Protein AF-A0A0G4LQB1-F1 (afdb_monomer)

InterPro domains:
  IPR006153 Cation/H+ exchanger, transmembrane domain [PF00999] (3-115)
  IPR038770 Sodium/solute symporter superfamily [G3DSA:1.20.1530.20] (1-121)
  IPR050794 Monovalent cation:proton antiporter 2 [PTHR32468] (2-116)

Secondary structure (DSSP, 8-state):
-HHHHHHHHHHHHHHHHHS-TTSS---HHHHHHHHHHHHHHHHHHHHTTS-HHHHHHHHHHHS--GGGHHHHHHHHHHHHIIIIIHHHHHHHHHHTS-GGGG-SHHHHHHHHHHHHHHHHHHHHHS--

Sequence (128 aa):
MLFLMYAVKPALLWLLRRTGNIEDGPSQSMISLILLIALASAFFTAIIGVHAIFGGFMVGLILPRENSFNIKVTEKLEDLIGAIFLPLYFTLSGLKTDIGLLDSGIAWGYVAAALSRKFGTQSRTQLG

pLDDT: mean 76.88, std 13.67, range [46.56, 96.31]

Structure (mmCIF, N/CA/C/O backbone):
data_AF-A0A0G4LQB1-F1
#
_entry.id   AF-A0A0G4LQB1-F1
#
loop_
_atom_site.group_PDB
_atom_site.id
_atom_site.type_symbol
_atom_site.label_atom_id
_atom_site.label_alt_id
_atom_site.label_comp_id
_atom_site.label_asym_id
_atom_site.label_entity_id
_atom_site.label_seq_id
_atom_site.pdbx_PDB_ins_code
_atom_site.Cartn_x
_atom_site.Cartn_y
_atom_site.Cartn_z
_atom_site.occupancy
_atom_site.B_iso_or_equiv
_atom_site.auth_seq_id
_atom_site.auth_comp_id
_atom_site.auth_asym_id
_atom_site.auth_atom_id
_atom_site.pdbx_PDB_model_num
ATOM 1 N N . MET A 1 1 ? -22.337 0.850 -7.204 1.00 48.22 1 MET A N 1
ATOM 2 C CA . MET A 1 1 ? -21.610 1.596 -6.149 1.00 48.22 1 MET A CA 1
ATOM 3 C C . MET A 1 1 ? -22.471 1.871 -4.912 1.00 48.22 1 MET A C 1
ATOM 5 O O . MET A 1 1 ? -22.131 1.353 -3.857 1.00 48.22 1 MET A O 1
ATOM 9 N N . LEU A 1 2 ? -23.615 2.566 -5.014 1.00 53.72 2 LEU A N 1
ATOM 10 C CA . LEU A 1 2 ? -24.505 2.842 -3.863 1.00 53.72 2 LEU A CA 1
ATOM 11 C C . LEU A 1 2 ? -25.014 1.585 -3.124 1.00 53.72 2 LEU A C 1
ATOM 13 O O . LEU A 1 2 ? -25.002 1.565 -1.901 1.00 53.72 2 LEU A O 1
ATOM 17 N N . PHE A 1 3 ? -25.372 0.514 -3.841 1.00 54.38 3 PHE A N 1
ATOM 18 C CA . PHE A 1 3 ? -25.891 -0.731 -3.245 1.00 54.38 3 PHE A CA 1
ATOM 19 C C . PHE A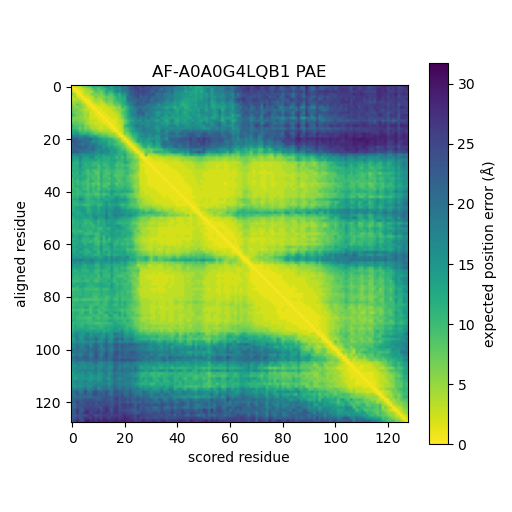 1 3 ? -24.853 -1.490 -2.392 1.00 54.38 3 PHE A C 1
ATOM 21 O O . PHE A 1 3 ? -25.163 -1.959 -1.301 1.00 54.38 3 PHE A O 1
ATOM 28 N N . LEU A 1 4 ? -23.591 -1.542 -2.842 1.00 55.56 4 LEU A N 1
ATOM 29 C CA . LEU A 1 4 ? -22.500 -2.187 -2.097 1.00 55.56 4 LEU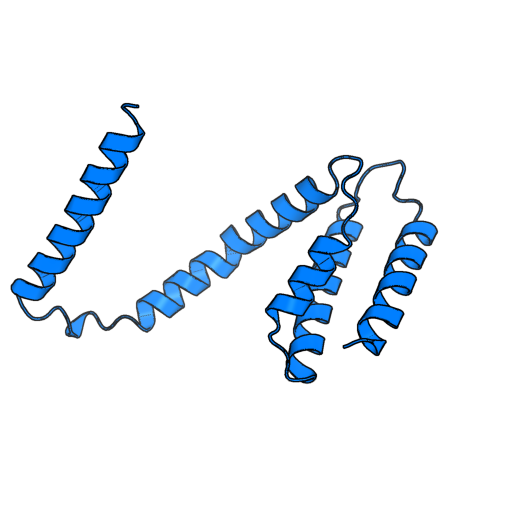 A CA 1
ATOM 30 C C . LEU A 1 4 ? -22.130 -1.371 -0.848 1.00 55.56 4 LEU A C 1
ATOM 32 O O . LEU A 1 4 ? -21.922 -1.924 0.227 1.00 55.56 4 LEU A O 1
ATOM 36 N N . MET A 1 5 ? -22.124 -0.039 -0.975 1.00 54.62 5 MET A N 1
ATOM 37 C CA . MET A 1 5 ? -21.880 0.877 0.141 1.00 54.62 5 MET A CA 1
ATOM 38 C C . MET A 1 5 ? -22.978 0.785 1.213 1.00 54.62 5 MET A C 1
ATOM 40 O O . MET A 1 5 ? -22.682 0.917 2.401 1.00 54.62 5 MET A O 1
ATOM 44 N N . TYR A 1 6 ? -24.222 0.512 0.803 1.00 58.50 6 TYR A N 1
ATOM 45 C CA . TYR A 1 6 ? -25.366 0.337 1.700 1.00 58.50 6 TYR A CA 1
ATOM 46 C C . TYR A 1 6 ? -25.419 -1.049 2.360 1.00 58.50 6 TYR A C 1
ATOM 48 O O . TYR A 1 6 ? -25.930 -1.156 3.465 1.00 58.50 6 TYR A O 1
ATOM 56 N N . ALA A 1 7 ? -24.871 -2.097 1.733 1.00 60.38 7 ALA A N 1
ATOM 57 C CA . ALA A 1 7 ? -24.842 -3.449 2.301 1.00 60.38 7 ALA A CA 1
ATOM 58 C C . ALA A 1 7 ? -23.615 -3.707 3.199 1.00 60.38 7 ALA A C 1
ATOM 60 O O . ALA A 1 7 ? -23.734 -4.310 4.265 1.00 60.38 7 ALA A O 1
ATOM 61 N N . VAL A 1 8 ? -22.431 -3.217 2.810 1.00 58.34 8 VAL A N 1
ATOM 62 C CA . VAL A 1 8 ? -21.162 -3.526 3.499 1.00 58.34 8 VAL A CA 1
ATOM 63 C C . VAL A 1 8 ? -21.002 -2.746 4.807 1.00 58.34 8 VAL A C 1
ATOM 65 O O . VAL A 1 8 ? -20.563 -3.317 5.804 1.00 58.34 8 VAL A O 1
ATOM 68 N N . LYS A 1 9 ? -21.395 -1.464 4.852 1.00 57.75 9 LYS A N 1
ATOM 69 C CA . LYS A 1 9 ? -21.327 -0.643 6.078 1.00 57.75 9 LYS A CA 1
ATOM 70 C C . LYS A 1 9 ? -22.123 -1.226 7.259 1.00 57.75 9 LYS A C 1
ATOM 72 O O . LYS A 1 9 ? -21.532 -1.371 8.330 1.00 57.75 9 LYS A O 1
ATOM 77 N N . PRO A 1 10 ? -23.422 -1.563 7.123 1.00 59.69 10 PRO A N 1
ATOM 78 C CA . PRO A 1 10 ? -24.178 -2.135 8.231 1.00 59.69 10 PRO A CA 1
ATOM 79 C C . PRO A 1 10 ? -23.715 -3.551 8.563 1.00 59.69 10 PRO A C 1
ATOM 81 O O . PRO A 1 10 ? -23.677 -3.878 9.739 1.00 59.69 10 PRO A O 1
ATOM 84 N N . ALA A 1 11 ? -23.293 -4.361 7.585 1.00 63.22 11 ALA A N 1
ATOM 85 C CA . ALA A 1 11 ? -22.744 -5.690 7.856 1.00 63.22 11 ALA A CA 1
ATOM 86 C C . ALA A 1 11 ? -21.459 -5.617 8.697 1.00 63.22 11 ALA A C 1
ATOM 88 O O . ALA A 1 11 ? -21.319 -6.368 9.659 1.00 63.22 11 ALA A O 1
ATOM 89 N N . LEU A 1 12 ? -20.560 -4.673 8.396 1.00 58.94 12 LEU A N 1
ATOM 90 C CA . LEU A 1 12 ? -19.320 -4.482 9.146 1.00 58.94 12 LEU A CA 1
ATOM 91 C C . LEU A 1 12 ? -19.575 -3.929 10.554 1.00 58.94 12 LEU A C 1
ATOM 93 O O . LEU A 1 12 ? -19.006 -4.444 11.510 1.00 58.94 12 LEU A O 1
ATOM 97 N N . LEU A 1 13 ? -20.460 -2.935 10.703 1.00 63.53 13 LEU A N 1
ATOM 98 C CA . LEU A 1 13 ? -20.843 -2.382 12.012 1.00 63.53 13 LEU A CA 1
ATOM 99 C C . LEU A 1 13 ? -21.630 -3.382 12.867 1.00 63.53 13 LEU A C 1
ATOM 101 O O . LEU A 1 13 ? -21.460 -3.425 14.085 1.00 63.53 13 LEU A O 1
ATOM 105 N N . TRP A 1 14 ? -22.483 -4.193 12.241 1.00 66.12 14 TRP A N 1
ATOM 106 C CA . TRP A 1 14 ? -23.213 -5.263 12.910 1.00 66.12 14 TRP A CA 1
ATOM 107 C C . TRP A 1 14 ? -22.260 -6.352 13.388 1.00 66.12 14 TRP A C 1
ATOM 109 O O . TRP A 1 14 ? -22.362 -6.775 14.535 1.00 66.12 14 TRP A O 1
ATOM 119 N N . LEU A 1 15 ? -21.286 -6.744 12.562 1.00 61.75 15 LEU A N 1
ATOM 120 C CA . LEU A 1 15 ? -20.260 -7.698 12.961 1.00 61.75 15 LEU A CA 1
ATOM 121 C C . LEU A 1 15 ? -19.403 -7.131 14.101 1.00 61.75 15 LEU A C 1
ATOM 123 O O . LEU A 1 15 ? -19.266 -7.797 15.115 1.00 61.75 15 LEU A O 1
ATOM 127 N N . LEU A 1 16 ? -18.940 -5.877 14.006 1.00 58.66 16 LEU A N 1
ATOM 128 C CA . LEU A 1 16 ? -18.167 -5.206 15.064 1.00 58.66 16 LEU A CA 1
ATOM 129 C C . LEU A 1 16 ? -18.899 -5.189 16.414 1.00 58.66 16 LEU A C 1
ATOM 131 O O . LEU A 1 16 ? -18.289 -5.449 17.447 1.00 58.66 16 LEU A O 1
ATOM 135 N N . ARG A 1 17 ? -20.212 -4.914 16.400 1.00 60.00 17 ARG A N 1
ATOM 136 C CA . ARG A 1 17 ? -21.063 -4.944 17.600 1.00 60.00 17 ARG A CA 1
ATOM 137 C C . ARG A 1 17 ? -21.312 -6.359 18.115 1.00 60.00 17 ARG A C 1
ATOM 139 O O . ARG A 1 17 ? -21.488 -6.535 19.314 1.00 60.00 17 ARG A O 1
ATOM 146 N N . ARG A 1 18 ? -21.339 -7.361 17.233 1.00 55.25 18 ARG A N 1
ATOM 147 C CA . ARG A 1 1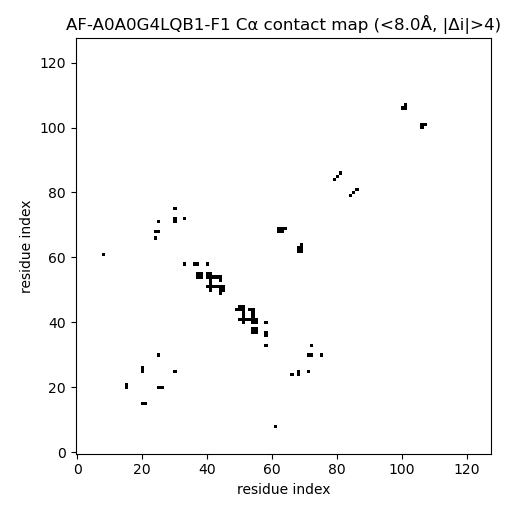8 ? -21.603 -8.759 17.596 1.00 55.25 18 ARG A CA 1
ATOM 148 C C . ARG A 1 18 ? -20.379 -9.458 18.186 1.00 55.25 18 ARG A C 1
ATOM 150 O O . ARG A 1 18 ? -20.556 -10.375 18.978 1.00 55.25 18 ARG A O 1
ATOM 157 N N . THR A 1 19 ? -19.163 -9.041 17.827 1.00 52.00 19 THR A N 1
ATOM 158 C CA . THR A 1 19 ? -17.931 -9.678 18.322 1.00 52.00 19 THR A CA 1
ATOM 159 C C . THR A 1 19 ? -17.407 -9.108 19.644 1.00 52.00 19 THR A C 1
ATOM 161 O O . THR A 1 19 ? -16.410 -9.625 20.130 1.00 52.00 19 THR A O 1
ATOM 164 N N . GLY A 1 20 ? -18.009 -8.057 20.224 1.00 48.28 20 GLY A N 1
ATOM 165 C CA . GLY A 1 20 ? -17.614 -7.524 21.546 1.00 48.28 20 GLY A CA 1
ATOM 166 C C . GLY A 1 20 ? -16.163 -7.019 21.653 1.00 48.28 20 GLY A C 1
ATOM 167 O O . GLY A 1 20 ? -15.688 -6.711 22.735 1.00 48.28 20 GLY A O 1
ATOM 168 N N . ASN A 1 21 ? -15.446 -6.902 20.532 1.00 48.47 21 ASN A N 1
ATOM 169 C CA . ASN A 1 21 ? -13.994 -6.677 20.490 1.00 48.47 21 ASN A CA 1
ATOM 170 C C . ASN A 1 21 ? -13.578 -5.209 20.710 1.00 48.47 21 ASN A C 1
ATOM 172 O O . ASN A 1 21 ? -12.466 -4.821 20.350 1.00 48.47 21 ASN A O 1
ATOM 176 N N . ILE A 1 22 ? -14.477 -4.372 21.234 1.00 49.50 22 ILE A N 1
ATOM 177 C CA . ILE A 1 22 ? -14.185 -2.957 21.504 1.00 49.50 22 ILE A CA 1
ATOM 178 C C . ILE A 1 22 ? -13.393 -2.802 22.816 1.00 49.50 22 ILE A C 1
ATOM 180 O O . ILE A 1 22 ? -12.635 -1.843 22.945 1.00 49.50 22 ILE A O 1
ATOM 184 N N . GLU A 1 23 ? -13.481 -3.769 23.738 1.00 47.28 23 GLU A N 1
ATOM 185 C CA . GLU A 1 23 ? -12.927 -3.646 25.098 1.00 47.28 23 GLU A CA 1
ATOM 186 C C . GLU A 1 23 ? -11.513 -4.244 25.290 1.00 47.28 23 GLU A C 1
ATOM 188 O O . GLU A 1 23 ? -10.738 -3.670 26.047 1.00 47.28 23 GLU A O 1
ATOM 193 N N . ASP A 1 24 ? -11.107 -5.296 24.560 1.00 52.38 24 ASP A N 1
ATOM 194 C CA . ASP A 1 24 ? -9.796 -5.976 24.750 1.00 52.38 24 ASP A CA 1
ATOM 195 C C . ASP A 1 24 ? -8.707 -5.605 23.712 1.00 52.38 24 ASP A C 1
ATOM 197 O O . ASP A 1 24 ? -7.569 -6.083 23.747 1.00 52.38 24 ASP A O 1
ATOM 201 N N . GLY A 1 25 ? -9.032 -4.718 22.767 1.00 54.34 25 GLY A N 1
ATOM 202 C CA . GLY A 1 25 ? -8.166 -4.374 21.637 1.00 54.34 25 GLY A CA 1
ATOM 203 C C . GLY A 1 25 ? -8.277 -5.360 20.460 1.00 54.34 25 GLY A C 1
ATOM 204 O O . GLY A 1 25 ? -8.853 -6.441 20.571 1.00 54.34 25 GLY A O 1
ATOM 205 N N . PRO A 1 26 ? -7.763 -4.997 19.268 1.00 61.16 26 PRO A N 1
ATOM 206 C CA . PRO A 1 26 ? -7.943 -5.813 18.072 1.00 61.16 26 PRO A CA 1
ATOM 207 C C . PRO A 1 26 ? -7.224 -7.154 18.186 1.00 61.16 26 PRO A C 1
ATOM 209 O O . PRO A 1 26 ? -5.997 -7.230 18.104 1.00 61.16 26 PRO A O 1
ATOM 212 N N . SER A 1 27 ? -8.005 -8.224 18.303 1.00 71.94 27 SER A N 1
ATOM 213 C CA . SER A 1 27 ? -7.509 -9.586 18.121 1.00 71.94 27 SER A CA 1
ATOM 214 C C . SER A 1 27 ? -6.889 -9.773 16.726 1.00 71.94 27 SER A C 1
ATOM 216 O O . SER A 1 27 ? -7.317 -9.174 15.734 1.00 71.94 27 SER A O 1
ATOM 218 N N . GLN A 1 28 ? -5.883 -10.646 16.623 1.00 74.50 28 GLN A N 1
ATOM 219 C CA . GLN A 1 28 ? -5.211 -10.953 15.353 1.00 74.50 28 GLN A CA 1
ATOM 220 C C . GLN A 1 28 ? -6.186 -11.478 14.278 1.00 74.50 28 GLN A C 1
ATOM 222 O O . GLN A 1 28 ? -6.012 -11.214 13.083 1.00 74.50 28 GLN A O 1
ATOM 227 N N . SER A 1 29 ? -7.247 -12.171 14.695 1.00 76.12 29 SER A N 1
ATOM 228 C CA . SER A 1 29 ? -8.331 -12.622 13.819 1.00 76.12 29 SER A CA 1
ATOM 229 C C . SER A 1 29 ? -9.136 -11.455 13.235 1.00 76.12 29 SER A C 1
ATOM 231 O O . SER A 1 29 ? -9.467 -11.485 12.053 1.00 76.12 29 SER A O 1
ATOM 233 N N . MET A 1 30 ? -9.384 -10.395 14.011 1.00 77.38 30 MET A N 1
ATOM 234 C CA . MET A 1 30 ? -10.092 -9.190 13.560 1.00 77.38 30 MET A CA 1
ATOM 235 C C . MET A 1 30 ? -9.316 -8.437 12.472 1.00 77.38 30 MET A C 1
ATOM 237 O O . MET A 1 30 ? -9.896 -8.023 11.469 1.00 77.38 30 MET A O 1
ATOM 241 N N . ILE A 1 31 ? -7.997 -8.293 12.638 1.00 83.00 31 ILE A N 1
ATOM 242 C CA . ILE A 1 31 ? -7.137 -7.633 11.641 1.00 83.00 31 ILE A CA 1
ATOM 243 C C . ILE A 1 31 ? -7.102 -8.450 10.344 1.00 83.00 31 ILE A C 1
ATOM 245 O O . ILE A 1 31 ? -7.249 -7.899 9.255 1.00 83.00 31 ILE A O 1
ATOM 249 N N . SER A 1 32 ? -6.979 -9.775 10.461 1.00 84.19 32 SER A N 1
ATOM 250 C CA . SER A 1 32 ? -7.007 -10.687 9.309 1.00 84.19 32 SER A CA 1
ATOM 251 C C . SER A 1 32 ? -8.343 -10.608 8.562 1.00 84.19 32 SER A C 1
ATOM 253 O O . SER A 1 32 ? -8.375 -10.565 7.334 1.00 84.19 32 SER A O 1
ATOM 255 N N . LEU A 1 33 ? -9.452 -10.518 9.302 1.00 83.50 33 LEU A N 1
ATOM 256 C CA . LEU A 1 33 ? -10.783 -10.336 8.735 1.00 83.50 33 LEU A CA 1
ATOM 257 C C . LEU A 1 33 ? -10.911 -9.004 7.986 1.00 83.50 33 LEU A C 1
ATOM 259 O O . LEU A 1 33 ? -11.463 -8.969 6.892 1.00 83.50 33 LEU A O 1
ATOM 263 N N . ILE A 1 34 ? -10.373 -7.914 8.532 1.00 84.75 34 ILE A N 1
ATOM 264 C CA . ILE A 1 34 ? -10.359 -6.611 7.856 1.00 84.75 34 ILE A CA 1
ATOM 265 C C . ILE A 1 34 ? -9.561 -6.660 6.558 1.00 84.75 34 ILE A C 1
ATOM 267 O O . ILE A 1 34 ? -10.028 -6.131 5.550 1.00 84.75 34 ILE A O 1
ATOM 271 N N . LEU A 1 35 ? -8.398 -7.319 6.555 1.00 87.81 35 LEU A N 1
ATOM 272 C CA . LEU A 1 35 ? -7.623 -7.530 5.332 1.00 87.81 35 LEU A CA 1
ATOM 273 C C . LEU A 1 35 ? -8.430 -8.305 4.282 1.00 87.81 35 LEU A C 1
ATOM 275 O O . LEU A 1 35 ? -8.458 -7.912 3.117 1.00 87.81 35 LEU A O 1
ATOM 279 N N . LEU A 1 36 ? -9.123 -9.374 4.689 1.00 87.81 36 LEU A N 1
ATOM 280 C CA . LEU A 1 36 ? -9.995 -10.145 3.798 1.00 87.81 36 LEU A CA 1
ATOM 281 C C . LEU A 1 36 ? -11.134 -9.291 3.235 1.00 87.81 36 LEU A C 1
ATOM 283 O O . LEU A 1 36 ? -11.433 -9.373 2.046 1.00 87.81 36 LEU A O 1
ATOM 287 N N . ILE A 1 37 ? -11.739 -8.434 4.058 1.00 84.12 37 ILE A N 1
ATOM 288 C CA . ILE A 1 37 ? -12.791 -7.509 3.623 1.00 84.12 37 ILE A CA 1
ATOM 289 C C . ILE A 1 37 ? -12.229 -6.457 2.657 1.00 84.12 37 ILE A C 1
ATOM 291 O O . ILE A 1 37 ? -12.881 -6.149 1.661 1.00 84.12 37 ILE A O 1
ATOM 295 N N . ALA A 1 38 ? -11.018 -5.943 2.890 1.00 88.19 38 ALA A N 1
ATOM 296 C CA . ALA A 1 38 ? -10.337 -5.028 1.973 1.00 88.19 38 ALA A CA 1
ATOM 297 C C . ALA A 1 38 ? -10.075 -5.677 0.605 1.00 88.19 38 ALA A C 1
ATOM 299 O O . ALA A 1 38 ? -10.414 -5.090 -0.425 1.00 88.19 38 ALA A O 1
ATOM 300 N N . LEU A 1 39 ? -9.553 -6.907 0.594 1.00 88.88 39 LEU A N 1
ATOM 301 C CA . LEU A 1 39 ? -9.317 -7.693 -0.621 1.00 88.88 39 LEU A CA 1
ATOM 302 C C . LEU A 1 39 ? -10.621 -7.996 -1.367 1.00 88.88 39 LEU A C 1
ATOM 304 O O . LEU A 1 39 ? -10.711 -7.761 -2.572 1.00 88.88 39 LEU A O 1
ATOM 308 N N . ALA A 1 40 ? -11.654 -8.453 -0.656 1.00 86.12 40 ALA A N 1
ATOM 309 C CA . ALA A 1 40 ? -12.964 -8.724 -1.240 1.00 86.12 40 ALA A CA 1
ATOM 310 C C . ALA A 1 40 ? -13.595 -7.450 -1.822 1.00 86.12 40 ALA A C 1
ATOM 312 O O . ALA A 1 40 ? -14.089 -7.461 -2.948 1.00 86.12 40 ALA A O 1
ATOM 313 N N . SER A 1 41 ? -13.532 -6.330 -1.096 1.00 83.50 41 SER A N 1
ATOM 314 C CA . SER A 1 41 ? -14.036 -5.029 -1.550 1.00 83.50 41 SER A CA 1
ATOM 315 C C . SER A 1 41 ? -13.333 -4.563 -2.829 1.00 83.50 41 SER A C 1
ATOM 317 O O . SER A 1 41 ? -13.993 -4.146 -3.787 1.00 83.50 41 SER A O 1
ATOM 319 N N . ALA A 1 42 ? -12.003 -4.679 -2.886 1.00 86.19 42 ALA A N 1
ATOM 320 C CA . ALA A 1 42 ? -11.219 -4.362 -4.077 1.00 86.19 42 ALA A CA 1
ATOM 321 C C . ALA A 1 42 ? -11.600 -5.255 -5.273 1.00 86.19 42 ALA A C 1
ATOM 323 O O . ALA A 1 42 ? -11.803 -4.746 -6.376 1.00 86.19 42 ALA A O 1
ATOM 324 N N . PHE A 1 43 ? -11.773 -6.561 -5.044 1.00 84.75 43 PHE A N 1
ATOM 325 C CA . PHE A 1 43 ? -12.175 -7.530 -6.067 1.00 84.75 43 PHE A CA 1
ATOM 326 C C . PHE A 1 43 ? -13.572 -7.244 -6.636 1.00 84.75 43 PHE A C 1
ATOM 328 O O . PHE A 1 43 ? -13.740 -7.138 -7.850 1.00 84.75 43 PHE A O 1
ATOM 335 N N . PHE A 1 44 ? -14.574 -7.027 -5.780 1.00 77.38 44 PHE A N 1
ATOM 336 C CA . PHE A 1 44 ? -15.922 -6.666 -6.229 1.00 77.38 44 PHE A CA 1
ATOM 337 C C . PHE A 1 44 ? -15.950 -5.326 -6.971 1.00 77.38 44 PHE A C 1
ATOM 339 O O . PHE A 1 44 ? -16.647 -5.190 -7.976 1.00 77.38 44 PHE A O 1
ATOM 346 N N . THR A 1 45 ? -15.175 -4.342 -6.507 1.00 77.19 45 THR A N 1
ATOM 347 C CA . THR A 1 45 ? -15.063 -3.035 -7.171 1.00 77.19 45 THR A CA 1
ATOM 348 C C . THR A 1 45 ? -14.506 -3.177 -8.589 1.00 77.19 45 THR A C 1
ATOM 350 O O . THR A 1 45 ? -15.031 -2.544 -9.506 1.00 77.19 45 THR A O 1
ATOM 353 N N . ALA A 1 46 ? -13.520 -4.061 -8.775 1.00 81.12 46 ALA A N 1
ATOM 354 C CA . ALA A 1 46 ? -12.957 -4.382 -10.083 1.00 81.12 46 ALA A CA 1
ATOM 355 C C . ALA A 1 46 ? -13.983 -5.038 -11.024 1.00 81.12 46 ALA A C 1
ATOM 357 O O . ALA A 1 46 ? -14.071 -4.654 -12.187 1.00 81.12 46 ALA A O 1
ATOM 358 N N . ILE A 1 47 ? -14.809 -5.969 -10.525 1.00 79.94 47 ILE A N 1
ATOM 359 C CA . ILE A 1 47 ? -15.852 -6.646 -11.325 1.00 79.94 47 ILE A CA 1
ATOM 360 C C . ILE A 1 47 ? -16.903 -5.659 -11.849 1.00 79.94 47 ILE A C 1
ATOM 362 O O . ILE A 1 47 ? -17.372 -5.787 -12.975 1.00 79.94 47 ILE A O 1
ATOM 366 N N . ILE A 1 48 ? -17.269 -4.657 -11.047 1.00 74.00 48 ILE A N 1
ATOM 367 C CA . ILE A 1 48 ? -18.287 -3.653 -11.404 1.00 74.00 48 ILE A CA 1
ATOM 368 C C . ILE A 1 48 ? -17.734 -2.618 -12.416 1.00 74.00 48 ILE A C 1
ATOM 370 O O . ILE A 1 48 ? -18.451 -1.713 -12.838 1.00 74.00 48 ILE A O 1
ATOM 374 N N . GLY A 1 49 ? -16.469 -2.746 -12.835 1.00 72.06 49 GLY A N 1
ATOM 375 C CA . GLY A 1 49 ? -15.829 -1.857 -13.810 1.00 72.06 49 GLY A CA 1
ATOM 376 C C . GLY A 1 49 ? -15.258 -0.574 -13.203 1.00 72.06 49 GLY A C 1
ATOM 377 O O . GLY A 1 49 ? -14.967 0.376 -13.926 1.00 72.06 49 GLY A O 1
ATOM 378 N N . VAL A 1 50 ? -15.092 -0.523 -11.877 1.00 81.88 50 VAL A N 1
ATOM 379 C CA . VAL A 1 50 ? -14.426 0.583 -11.176 1.00 81.88 50 VAL A CA 1
ATOM 380 C C . VAL A 1 50 ? -12.994 0.171 -10.806 1.00 81.88 50 VAL A C 1
ATOM 382 O O . VAL A 1 50 ? -12.669 -1.009 -10.723 1.00 81.88 50 VAL A O 1
ATOM 385 N N . HIS A 1 51 ? -12.103 1.136 -10.562 1.00 84.06 51 HIS A N 1
ATOM 386 C CA . HIS A 1 51 ? -10.736 0.836 -10.128 1.00 84.06 51 HIS A CA 1
ATOM 387 C C . HIS A 1 51 ? -10.720 0.163 -8.745 1.00 84.06 51 HIS A C 1
ATOM 389 O O . HIS A 1 51 ? -11.252 0.708 -7.777 1.00 84.06 51 HIS A O 1
ATOM 395 N N . ALA A 1 52 ? -10.030 -0.977 -8.629 1.00 84.1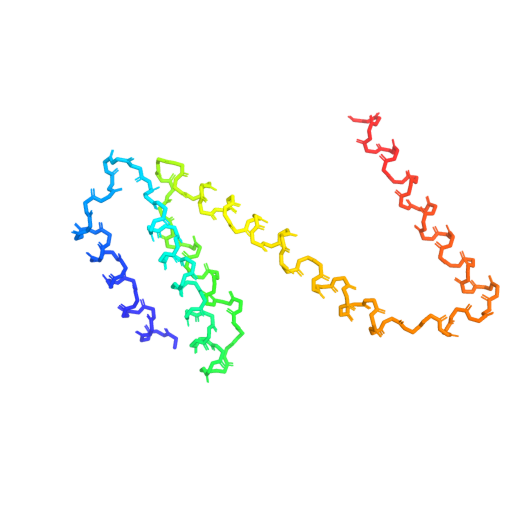9 52 ALA A N 1
ATOM 396 C CA . ALA A 1 52 ? -9.925 -1.774 -7.399 1.00 84.19 52 ALA A CA 1
ATOM 397 C C . ALA A 1 52 ? -9.427 -0.978 -6.173 1.00 84.19 52 ALA A C 1
ATOM 399 O O . ALA A 1 52 ? -9.811 -1.270 -5.040 1.00 84.19 52 ALA A O 1
ATOM 400 N N . ILE A 1 53 ? -8.623 0.069 -6.402 1.00 88.44 53 ILE A N 1
ATOM 401 C CA . ILE A 1 53 ? -8.084 0.966 -5.367 1.00 88.44 53 ILE A CA 1
ATOM 402 C C . ILE A 1 53 ? -9.208 1.590 -4.525 1.00 88.44 53 ILE A C 1
ATOM 404 O O . ILE A 1 53 ? -9.076 1.701 -3.306 1.00 88.44 53 ILE A O 1
ATOM 408 N N . PHE A 1 54 ? -10.347 1.931 -5.141 1.00 84.06 54 PHE A N 1
ATOM 409 C CA . PHE A 1 54 ? -11.483 2.509 -4.420 1.00 84.06 54 PHE A CA 1
ATOM 410 C C . PHE A 1 54 ? -12.074 1.547 -3.381 1.00 84.06 54 PHE A C 1
ATOM 412 O O . PHE A 1 54 ? -12.502 1.989 -2.314 1.00 84.06 54 PHE A O 1
ATOM 419 N N . GLY A 1 55 ? -12.052 0.238 -3.650 1.00 81.19 55 GLY A N 1
ATOM 420 C CA . GLY A 1 55 ? -12.559 -0.776 -2.726 1.00 81.19 55 GLY A CA 1
ATOM 421 C C . GLY A 1 55 ? -11.733 -0.868 -1.440 1.00 81.19 55 GLY A C 1
ATOM 422 O O . GLY A 1 55 ? -12.303 -0.896 -0.347 1.00 81.19 55 GLY A O 1
ATOM 423 N N . GLY A 1 56 ? -10.401 -0.847 -1.557 1.00 86.75 56 GLY A N 1
ATOM 424 C CA . GLY A 1 56 ? -9.495 -0.806 -0.403 1.00 86.75 56 GLY A CA 1
ATOM 425 C C . GLY A 1 56 ? -9.569 0.524 0.355 1.00 86.75 56 GLY A C 1
ATOM 426 O O . GLY A 1 56 ? -9.646 0.536 1.583 1.00 86.75 56 GLY A O 1
ATOM 427 N N . PHE A 1 57 ? -9.644 1.642 -0.374 1.00 87.69 57 PHE A N 1
ATOM 428 C CA . PHE A 1 57 ? -9.791 2.979 0.207 1.00 87.69 57 PHE A CA 1
ATOM 429 C C . PHE A 1 57 ? -11.047 3.103 1.080 1.00 87.69 57 PHE A C 1
ATOM 431 O O . PHE A 1 57 ? -10.983 3.615 2.197 1.00 87.69 57 PHE A O 1
ATOM 438 N N . MET A 1 58 ? -12.185 2.578 0.612 1.00 84.19 58 MET A N 1
ATOM 439 C CA . MET A 1 58 ? -13.423 2.567 1.393 1.00 84.19 58 MET A CA 1
ATOM 440 C C . MET A 1 58 ? -13.285 1.808 2.712 1.00 84.19 58 MET A C 1
ATOM 442 O O . MET A 1 58 ?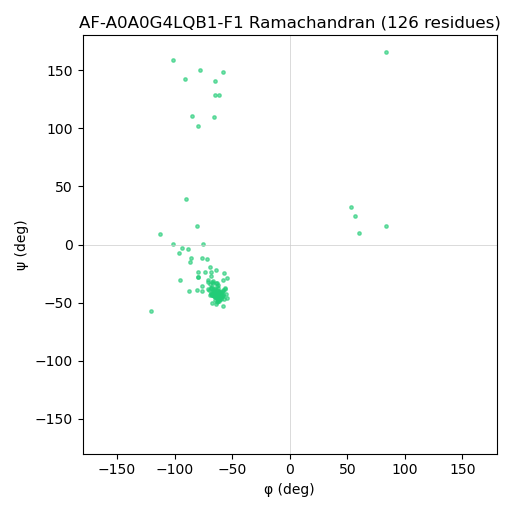 -13.789 2.283 3.727 1.00 84.19 58 MET A O 1
ATOM 446 N N . VAL A 1 59 ? -12.614 0.651 2.717 1.00 85.12 59 VAL A N 1
ATOM 447 C CA . VAL A 1 59 ? -12.394 -0.107 3.957 1.00 85.12 59 VAL A CA 1
ATOM 448 C C . VAL A 1 59 ? -11.548 0.707 4.927 1.00 85.12 59 VAL A C 1
ATOM 450 O O . VAL A 1 59 ? -11.945 0.845 6.080 1.00 85.12 59 VAL A O 1
ATOM 453 N N . GLY A 1 60 ? -10.476 1.344 4.446 1.00 86.12 60 GLY A N 1
ATOM 454 C CA . GLY A 1 60 ? -9.652 2.252 5.248 1.00 86.12 60 GLY A CA 1
ATOM 455 C C . GLY A 1 60 ? -10.438 3.408 5.879 1.00 86.12 60 GLY A C 1
ATOM 456 O O . GLY A 1 60 ? -10.207 3.740 7.038 1.00 86.12 60 GLY A O 1
ATOM 457 N N . LEU A 1 61 ? -11.413 3.983 5.163 1.00 85.56 61 LEU A N 1
ATOM 458 C CA . LEU A 1 61 ? -12.279 5.045 5.696 1.00 85.56 61 LEU A CA 1
ATOM 459 C C . LEU A 1 61 ? -13.233 4.576 6.802 1.00 85.56 61 LEU A C 1
ATOM 461 O O . LEU A 1 61 ? -13.659 5.394 7.615 1.00 85.56 61 LEU A O 1
ATOM 465 N N . ILE A 1 62 ? -13.616 3.298 6.808 1.00 81.44 62 ILE A N 1
ATOM 466 C CA . ILE A 1 62 ? -14.551 2.745 7.798 1.00 81.44 62 ILE A CA 1
ATOM 467 C C . ILE A 1 62 ? -13.812 2.291 9.069 1.00 81.44 62 ILE A C 1
ATOM 469 O O . ILE A 1 62 ? -14.453 2.084 10.099 1.00 81.44 62 ILE A O 1
ATOM 473 N N . LEU A 1 63 ? -12.480 2.155 9.031 1.00 81.06 63 LEU A N 1
ATOM 474 C CA . LEU A 1 63 ? -11.711 1.710 10.192 1.00 81.06 63 LEU A CA 1
ATOM 475 C C . LEU A 1 63 ? -11.863 2.684 11.374 1.00 81.06 63 LEU A C 1
ATOM 477 O O . LEU A 1 63 ? -11.638 3.890 11.211 1.00 81.06 63 LEU A O 1
ATOM 481 N N . PRO A 1 64 ? -12.204 2.178 12.574 1.00 76.12 64 PRO A N 1
ATOM 482 C CA . PRO A 1 64 ? -12.269 3.002 13.770 1.00 76.12 64 PRO A CA 1
ATOM 483 C C . PRO A 1 64 ? -10.874 3.534 14.125 1.00 76.12 64 PRO A C 1
ATOM 485 O O . PRO A 1 64 ? -9.864 2.841 13.987 1.00 76.12 64 PRO A O 1
ATOM 488 N N . ARG A 1 65 ? -10.820 4.793 14.574 1.00 78.81 65 ARG A N 1
ATOM 489 C CA . ARG A 1 65 ? -9.577 5.485 14.983 1.00 78.81 65 ARG A CA 1
ATOM 490 C C . ARG A 1 65 ? -9.287 5.375 16.482 1.00 78.81 65 ARG A C 1
ATOM 492 O O . ARG A 1 65 ? -8.280 5.880 16.961 1.00 78.81 65 ARG A O 1
ATOM 499 N N . GLU A 1 66 ? -10.190 4.747 17.212 1.00 75.00 66 GLU A N 1
ATOM 500 C CA . GLU A 1 66 ? -10.116 4.516 18.649 1.00 75.00 66 GLU A CA 1
ATOM 501 C C . GLU A 1 66 ? -9.163 3.351 18.978 1.00 75.00 66 GLU A C 1
ATOM 503 O O . GLU A 1 66 ? -8.948 2.448 18.166 1.00 75.00 66 GLU A O 1
ATOM 508 N N . ASN A 1 67 ? -8.537 3.404 20.160 1.00 68.56 67 ASN A N 1
ATOM 509 C CA . ASN A 1 67 ? -7.652 2.365 20.712 1.00 68.56 67 ASN A CA 1
ATOM 510 C C . ASN A 1 67 ? -6.490 1.913 19.800 1.00 68.56 67 ASN A C 1
ATOM 512 O O . ASN A 1 67 ? -6.085 0.748 19.832 1.00 68.56 67 ASN A O 1
ATOM 516 N N . SER A 1 68 ? -5.950 2.816 18.972 1.00 75.44 68 SER A N 1
ATOM 517 C CA . SER A 1 68 ? -4.848 2.526 18.031 1.00 75.44 68 SER A CA 1
ATOM 518 C C . SER A 1 68 ? -5.151 1.373 17.060 1.00 75.44 68 SER A C 1
ATOM 520 O O . SER A 1 68 ? -4.246 0.712 16.548 1.00 75.44 68 SER A O 1
ATOM 522 N N . PHE A 1 69 ? -6.436 1.114 16.801 1.00 80.06 69 PHE A N 1
ATOM 523 C CA . PHE A 1 69 ? -6.893 0.028 15.940 1.00 80.06 69 PHE A CA 1
ATOM 524 C C . PHE A 1 69 ? -6.375 0.173 14.508 1.00 80.06 69 PHE A C 1
ATOM 526 O O . PHE A 1 69 ? -5.839 -0.768 13.924 1.00 80.06 69 PHE A O 1
ATOM 533 N N . ASN A 1 70 ? -6.494 1.382 13.966 1.00 84.12 70 ASN A N 1
ATOM 534 C CA . ASN A 1 70 ? -5.976 1.747 12.655 1.00 84.12 70 ASN A CA 1
ATOM 535 C C . ASN A 1 70 ? -4.459 1.533 12.543 1.00 84.12 70 ASN A C 1
ATOM 537 O O . ASN A 1 70 ? -4.008 1.059 11.508 1.00 84.12 70 ASN A O 1
ATOM 541 N N . ILE A 1 71 ? -3.689 1.831 13.594 1.00 86.44 71 ILE A N 1
ATOM 542 C CA . ILE A 1 71 ? -2.230 1.650 13.603 1.00 86.44 71 ILE A CA 1
ATOM 543 C C . ILE A 1 71 ? -1.890 0.168 13.460 1.00 86.44 71 ILE A C 1
ATOM 545 O O . ILE A 1 71 ? -1.169 -0.200 12.542 1.00 86.44 71 ILE A O 1
ATOM 549 N N . LYS A 1 72 ? -2.492 -0.700 14.280 1.00 84.62 72 LYS A N 1
ATOM 550 C CA . LYS A 1 72 ? -2.233 -2.149 14.232 1.00 84.62 72 LYS A CA 1
ATOM 551 C C . LYS A 1 72 ? -2.630 -2.793 12.900 1.00 84.62 72 LYS A C 1
ATOM 553 O O . LYS A 1 72 ? -1.991 -3.740 12.450 1.00 84.62 72 LYS A O 1
ATOM 558 N N . VAL A 1 73 ? -3.701 -2.307 12.266 1.00 87.62 73 VAL A N 1
ATOM 559 C CA . VAL A 1 73 ? -4.085 -2.753 10.916 1.00 87.62 73 VAL A CA 1
ATOM 560 C C . VAL A 1 73 ? -3.044 -2.305 9.888 1.00 87.62 73 VAL A C 1
ATOM 562 O O . VAL A 1 73 ? -2.654 -3.105 9.039 1.00 87.62 73 VAL A O 1
ATOM 565 N N . THR A 1 74 ? -2.577 -1.058 9.977 1.00 89.50 74 THR A N 1
ATOM 566 C CA . THR A 1 74 ? -1.534 -0.517 9.097 1.00 89.50 74 THR A CA 1
ATOM 567 C C . THR A 1 74 ? -0.215 -1.261 9.254 1.00 89.50 74 THR A C 1
ATOM 569 O O . THR A 1 74 ? 0.338 -1.667 8.244 1.00 89.50 74 THR A O 1
ATOM 572 N N . GLU A 1 75 ? 0.244 -1.539 10.476 1.00 90.94 75 GLU A N 1
ATOM 573 C CA . GLU A 1 75 ? 1.469 -2.316 10.725 1.00 90.94 75 GLU A CA 1
ATOM 574 C C . GLU A 1 75 ? 1.424 -3.674 10.012 1.00 90.94 75 GLU A C 1
ATOM 576 O O . GLU A 1 75 ? 2.346 -4.040 9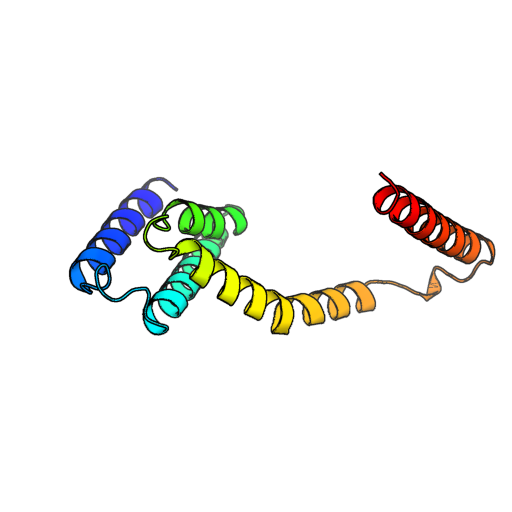.291 1.00 90.94 75 GLU A O 1
ATOM 581 N N . LYS A 1 76 ? 0.301 -4.398 10.108 1.00 89.50 76 LYS A N 1
ATOM 582 C CA . LYS A 1 76 ? 0.154 -5.679 9.398 1.00 89.50 76 LYS A CA 1
ATOM 583 C C . LYS A 1 76 ? 0.106 -5.535 7.878 1.00 89.50 76 LYS A C 1
ATOM 585 O O . LYS A 1 76 ? 0.525 -6.448 7.167 1.00 89.50 76 LYS A O 1
ATOM 590 N N . LEU A 1 77 ? -0.438 -4.431 7.367 1.00 91.19 77 LEU A N 1
ATOM 591 C CA . LEU A 1 77 ? -0.394 -4.129 5.937 1.00 91.19 77 LEU A CA 1
ATOM 592 C C . LEU A 1 77 ? 1.034 -3.816 5.491 1.00 91.19 77 LEU A C 1
ATOM 594 O O . LEU A 1 77 ? 1.448 -4.307 4.446 1.00 91.19 77 LEU A O 1
ATOM 598 N N . GLU A 1 78 ? 1.785 -3.046 6.273 1.00 93.44 78 GLU A N 1
ATOM 599 C CA . GLU A 1 78 ? 3.191 -2.736 6.012 1.00 93.44 78 GLU A CA 1
ATOM 600 C C . GLU A 1 78 ? 4.046 -4.005 6.014 1.00 93.44 78 GLU A C 1
ATOM 602 O O . GLU A 1 78 ? 4.799 -4.216 5.063 1.00 93.44 78 GLU A O 1
ATOM 607 N N . ASP A 1 79 ? 3.847 -4.900 6.984 1.00 93.12 79 ASP A N 1
ATOM 608 C CA . ASP A 1 79 ? 4.499 -6.212 7.029 1.00 93.12 79 ASP A CA 1
ATOM 609 C C . ASP A 1 79 ? 4.212 -7.027 5.757 1.00 93.12 79 ASP A C 1
ATOM 611 O O . ASP A 1 79 ? 5.124 -7.570 5.131 1.00 93.12 79 ASP A O 1
ATOM 615 N N . LEU A 1 80 ? 2.945 -7.091 5.329 1.00 92.44 80 LEU A N 1
ATOM 616 C CA . LEU A 1 80 ? 2.531 -7.810 4.119 1.00 92.44 80 LEU A CA 1
ATOM 617 C C . LEU A 1 80 ? 3.152 -7.198 2.855 1.00 92.44 80 LEU A C 1
ATOM 619 O O . LEU A 1 80 ? 3.635 -7.916 1.972 1.00 92.44 80 LEU A O 1
ATOM 623 N N . ILE A 1 81 ? 3.125 -5.867 2.756 1.00 94.38 81 ILE A N 1
ATOM 624 C CA . ILE A 1 81 ? 3.689 -5.128 1.629 1.00 94.38 81 ILE A CA 1
ATOM 625 C C . ILE A 1 81 ? 5.195 -5.372 1.561 1.00 94.38 81 ILE A C 1
ATOM 627 O O . ILE A 1 81 ? 5.699 -5.726 0.496 1.00 94.38 81 ILE A O 1
ATOM 631 N N . GLY A 1 82 ? 5.898 -5.237 2.684 1.00 95.94 82 GLY A N 1
ATOM 632 C CA . GLY A 1 82 ? 7.340 -5.433 2.775 1.00 95.94 82 GLY A CA 1
ATOM 633 C C . GLY A 1 82 ? 7.768 -6.869 2.482 1.00 95.94 82 GLY A C 1
ATOM 634 O O . GLY A 1 82 ? 8.732 -7.078 1.749 1.00 95.94 82 GLY A O 1
ATOM 635 N N . ALA A 1 83 ? 7.035 -7.860 2.996 1.00 95.88 83 ALA A N 1
ATOM 636 C CA . ALA A 1 83 ? 7.396 -9.266 2.849 1.00 95.88 83 ALA A CA 1
ATOM 637 C C . ALA A 1 83 ? 7.088 -9.841 1.456 1.00 95.88 83 ALA A C 1
ATOM 639 O O . ALA A 1 83 ? 7.833 -10.692 0.974 1.00 95.88 83 ALA A O 1
ATOM 640 N N . ILE A 1 84 ? 5.994 -9.411 0.812 1.00 95.44 84 ILE A N 1
ATOM 641 C CA . ILE A 1 84 ? 5.481 -10.060 -0.408 1.00 95.44 84 ILE A CA 1
ATOM 642 C C . ILE A 1 84 ? 5.429 -9.092 -1.591 1.00 95.44 84 ILE A C 1
ATOM 644 O O . ILE A 1 84 ? 6.027 -9.352 -2.638 1.00 95.44 84 ILE A O 1
ATOM 648 N N . PHE A 1 85 ? 4.714 -7.974 -1.452 1.00 93.50 85 PHE A N 1
ATOM 649 C CA . PHE A 1 85 ? 4.449 -7.084 -2.586 1.00 93.50 85 PHE A CA 1
ATOM 650 C C . PHE A 1 85 ? 5.704 -6.372 -3.074 1.00 93.50 85 PHE A C 1
ATOM 652 O O . PHE A 1 85 ? 5.872 -6.197 -4.278 1.00 93.50 85 PHE A O 1
ATOM 659 N N . LEU A 1 86 ? 6.588 -5.982 -2.161 1.00 96.31 86 LEU A N 1
ATOM 660 C CA . LEU A 1 86 ? 7.795 -5.239 -2.482 1.00 96.31 86 LEU A CA 1
ATOM 661 C C . LEU A 1 86 ? 8.798 -6.098 -3.289 1.00 96.31 86 LEU A C 1
ATOM 663 O O . LEU A 1 86 ? 9.185 -5.661 -4.377 1.00 96.31 86 LEU A O 1
ATOM 667 N N . PRO A 1 87 ? 9.158 -7.335 -2.880 1.00 95.50 87 PRO A N 1
ATOM 668 C CA . PRO A 1 87 ? 9.969 -8.230 -3.711 1.00 95.50 87 PRO A CA 1
ATOM 669 C C . PRO A 1 87 ? 9.337 -8.558 -5.069 1.00 95.50 87 PRO A C 1
ATOM 671 O O . PRO A 1 87 ? 10.028 -8.564 -6.092 1.00 95.50 87 PRO A O 1
ATOM 674 N N . LEU A 1 88 ? 8.021 -8.797 -5.106 1.00 96.00 88 LEU A N 1
ATOM 675 C CA . LEU A 1 88 ? 7.303 -9.053 -6.358 1.00 96.00 88 LEU A CA 1
ATOM 676 C C . LEU A 1 88 ? 7.346 -7.842 -7.289 1.00 96.00 88 LEU A C 1
ATOM 678 O O . LEU A 1 88 ? 7.610 -7.993 -8.481 1.00 96.00 88 LEU A O 1
ATOM 682 N N . TYR A 1 89 ? 7.136 -6.641 -6.750 1.00 94.06 89 TYR A N 1
ATOM 683 C CA . TYR A 1 89 ? 7.227 -5.398 -7.505 1.00 94.06 89 TYR A CA 1
ATOM 684 C C . TYR A 1 89 ? 8.622 -5.220 -8.107 1.00 94.06 89 TYR A C 1
ATOM 686 O O . TYR A 1 89 ? 8.735 -4.953 -9.303 1.00 94.06 89 TYR A O 1
ATOM 694 N N . PHE A 1 90 ? 9.684 -5.429 -7.322 1.00 93.00 90 PHE A N 1
ATOM 695 C CA . PHE A 1 90 ? 11.053 -5.332 -7.831 1.00 93.00 90 PHE A CA 1
ATOM 696 C C . PHE A 1 90 ? 11.369 -6.391 -8.880 1.00 93.00 90 PHE A C 1
ATOM 698 O O . PHE A 1 90 ? 12.004 -6.071 -9.880 1.00 93.00 90 PHE A O 1
ATOM 705 N N . THR A 1 91 ? 10.880 -7.618 -8.708 1.00 94.62 91 THR A N 1
ATOM 706 C CA . THR A 1 91 ? 11.070 -8.687 -9.696 1.00 94.62 91 THR A CA 1
ATOM 707 C C . THR A 1 91 ? 10.368 -8.347 -11.010 1.00 94.62 91 THR A C 1
ATOM 709 O O . THR A 1 91 ? 10.976 -8.421 -12.073 1.00 94.62 91 THR A O 1
ATOM 712 N N . LEU A 1 92 ? 9.105 -7.915 -10.959 1.00 92.94 92 LEU A N 1
ATOM 713 C CA . LEU A 1 92 ? 8.330 -7.558 -12.149 1.00 92.94 92 LEU A CA 1
ATOM 714 C C . LEU A 1 92 ? 8.868 -6.304 -12.839 1.00 92.94 92 LEU A C 1
ATOM 716 O O . LEU A 1 92 ? 8.966 -6.272 -14.063 1.00 92.94 92 LEU A O 1
ATOM 720 N N . SER A 1 93 ? 9.209 -5.269 -12.070 1.00 89.88 93 SER A N 1
ATOM 721 C CA . SER A 1 93 ? 9.788 -4.041 -12.610 1.00 89.88 93 SER A CA 1
ATOM 722 C C . SER A 1 93 ? 11.174 -4.308 -13.193 1.00 89.88 93 SER A C 1
ATOM 724 O O . SER A 1 93 ? 11.475 -3.813 -14.274 1.00 89.88 93 SER A O 1
ATOM 726 N N . GLY A 1 94 ? 11.999 -5.108 -12.513 1.00 87.19 94 GLY A N 1
ATOM 727 C CA . GLY A 1 94 ? 13.331 -5.493 -12.971 1.00 87.19 94 GLY A CA 1
ATOM 728 C C . GLY A 1 94 ? 13.283 -6.331 -14.245 1.00 87.19 94 GLY A C 1
ATOM 729 O O . GLY A 1 94 ? 13.980 -6.014 -15.196 1.00 87.19 94 GLY A O 1
ATOM 730 N N . LEU A 1 95 ? 12.395 -7.327 -14.316 1.00 87.69 95 LEU A N 1
ATOM 731 C CA . LEU A 1 95 ? 12.242 -8.172 -15.503 1.00 87.69 95 LEU A CA 1
ATOM 732 C C . LEU A 1 95 ? 11.693 -7.403 -16.714 1.00 87.69 95 LEU A C 1
ATOM 734 O O . LEU A 1 95 ? 12.054 -7.698 -17.847 1.00 87.69 95 LEU A O 1
ATOM 738 N N . LYS A 1 96 ? 10.827 -6.406 -16.487 1.00 82.94 96 LYS A N 1
ATOM 739 C CA . LYS A 1 96 ? 10.357 -5.489 -17.540 1.00 82.94 96 LYS A CA 1
ATOM 740 C C . LYS A 1 96 ? 11.388 -4.424 -17.922 1.00 82.94 96 LYS A C 1
ATOM 742 O O . LYS A 1 96 ? 11.172 -3.720 -18.906 1.00 82.94 96 LYS A O 1
ATOM 747 N N . THR A 1 97 ? 12.460 -4.267 -17.146 1.00 83.12 97 THR A N 1
ATOM 748 C CA . THR A 1 97 ? 13.529 -3.318 -17.456 1.00 83.12 97 THR A CA 1
ATOM 749 C C . THR A 1 97 ? 14.507 -3.980 -18.413 1.00 83.12 97 THR A C 1
ATOM 751 O O . THR A 1 97 ? 15.241 -4.892 -18.041 1.00 83.12 97 THR A O 1
ATOM 754 N N . ASP A 1 98 ? 14.528 -3.499 -19.650 1.00 79.38 98 ASP A N 1
ATOM 755 C CA . ASP A 1 98 ? 15.484 -3.954 -20.648 1.00 79.38 98 ASP A CA 1
ATOM 756 C C . ASP A 1 98 ? 16.841 -3.265 -20.432 1.00 79.38 98 ASP A C 1
ATOM 758 O O . ASP A 1 98 ? 17.036 -2.095 -20.767 1.00 79.38 98 ASP A O 1
ATOM 762 N N . ILE A 1 99 ? 17.783 -4.001 -19.837 1.00 75.19 99 ILE A N 1
ATOM 763 C CA . ILE A 1 99 ? 19.162 -3.538 -19.612 1.00 75.19 99 ILE A CA 1
ATOM 764 C C . ILE A 1 99 ? 19.921 -3.427 -20.950 1.00 75.19 99 ILE A C 1
ATOM 766 O O . ILE A 1 99 ? 20.893 -2.683 -21.043 1.00 75.19 99 ILE A O 1
ATOM 770 N N . GLY A 1 100 ? 19.458 -4.092 -22.014 1.00 73.88 100 GLY A N 1
ATOM 771 C CA . GLY A 1 100 ? 20.036 -3.992 -23.356 1.00 73.88 100 GLY A CA 1
ATOM 772 C C . GLY A 1 100 ? 19.916 -2.596 -23.972 1.00 73.88 100 GLY A C 1
ATOM 773 O O . GLY A 1 100 ? 20.736 -2.223 -24.804 1.00 73.88 100 GLY A O 1
ATOM 774 N N . LEU A 1 101 ? 18.969 -1.771 -23.510 1.00 72.62 101 LEU A N 1
ATOM 775 C CA . LEU A 1 101 ? 18.857 -0.363 -23.914 1.00 72.62 101 LEU A CA 1
ATOM 776 C C . LEU A 1 101 ? 19.975 0.525 -23.327 1.00 72.62 101 LEU A C 1
ATOM 778 O O . LEU A 1 101 ? 20.158 1.656 -23.778 1.00 72.62 101 LEU A O 1
ATOM 782 N N . LEU A 1 102 ? 20.750 0.026 -22.353 1.00 72.69 102 LEU A N 1
ATOM 783 C CA . LEU A 1 102 ? 21.949 0.675 -21.800 1.00 72.69 102 LEU A CA 1
ATOM 784 C C . LEU A 1 102 ? 23.236 0.273 -22.544 1.00 72.69 102 LEU A C 1
ATOM 786 O O . LEU A 1 102 ? 24.291 0.082 -21.940 1.00 72.69 102 LEU A O 1
ATOM 790 N N . ASP A 1 103 ? 23.145 0.158 -23.865 1.00 75.19 103 ASP A N 1
ATOM 791 C CA . ASP A 1 103 ? 24.262 -0.134 -24.776 1.00 75.19 103 ASP A CA 1
ATOM 792 C C . ASP A 1 103 ? 25.270 1.033 -24.849 1.00 75.19 103 ASP A C 1
ATOM 794 O O . ASP A 1 103 ? 26.484 0.834 -24.872 1.00 75.19 103 ASP A O 1
ATOM 798 N N . SER A 1 104 ? 24.778 2.275 -24.814 1.00 79.25 104 SER A N 1
ATOM 799 C CA . SER A 1 104 ? 25.609 3.457 -25.061 1.00 79.25 104 SER A CA 1
ATOM 800 C C . SER A 1 104 ? 26.223 4.041 -23.783 1.00 79.25 104 SER A C 1
ATOM 802 O O . SER A 1 104 ? 25.553 4.187 -22.756 1.00 79.25 104 SER A O 1
ATOM 804 N N . GLY A 1 105 ? 27.468 4.526 -23.869 1.00 79.38 105 GLY A N 1
ATOM 805 C CA . GLY A 1 105 ? 28.116 5.293 -22.793 1.00 79.38 105 GLY A CA 1
ATOM 806 C C . GLY A 1 105 ? 27.334 6.547 -22.364 1.00 79.38 105 GLY A C 1
ATOM 807 O O . GLY A 1 105 ? 27.425 6.973 -21.215 1.00 79.38 105 GLY A O 1
ATOM 808 N N . ILE A 1 106 ? 26.494 7.098 -23.249 1.00 81.38 106 ILE A N 1
ATOM 809 C CA . ILE A 1 106 ? 25.589 8.213 -22.934 1.00 81.38 106 ILE A CA 1
ATOM 810 C C . ILE A 1 106 ? 24.440 7.750 -22.017 1.00 81.38 106 ILE A C 1
ATOM 812 O O . ILE A 1 106 ? 24.072 8.469 -21.087 1.00 81.38 106 ILE A O 1
ATOM 816 N N . ALA A 1 107 ? 23.906 6.537 -22.215 1.00 81.94 107 ALA A N 1
ATOM 817 C CA . ALA A 1 107 ? 22.860 5.961 -21.363 1.00 81.94 107 ALA A CA 1
ATOM 818 C C . ALA A 1 107 ? 23.369 5.731 -19.930 1.00 81.94 107 ALA A C 1
ATOM 820 O O . ALA A 1 107 ? 22.708 6.111 -18.961 1.00 81.94 107 ALA A O 1
ATOM 821 N N . TRP A 1 108 ? 24.595 5.220 -19.792 1.00 85.19 108 TRP A N 1
ATOM 822 C CA . TRP A 1 108 ? 25.282 5.130 -18.501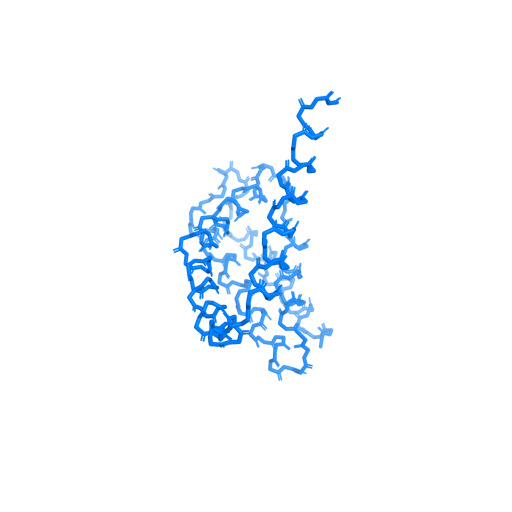 1.00 85.19 108 TRP A CA 1
ATOM 823 C C . TRP A 1 108 ? 25.556 6.503 -17.878 1.00 85.19 108 TRP A C 1
ATOM 825 O O . TRP A 1 108 ? 25.410 6.666 -16.665 1.00 85.19 108 TRP A O 1
ATOM 835 N N . GLY A 1 109 ? 25.863 7.513 -18.698 1.00 87.38 109 GLY A N 1
ATOM 836 C CA . GLY A 1 109 ? 25.959 8.908 -18.266 1.00 87.38 109 GLY A CA 1
ATOM 837 C C . GLY A 1 109 ? 24.662 9.431 -17.635 1.00 87.38 109 GLY A C 1
ATOM 838 O O . GLY A 1 109 ? 24.706 10.042 -16.566 1.00 87.38 109 GLY A O 1
ATOM 839 N N . TYR A 1 110 ? 23.498 9.137 -18.228 1.00 87.06 110 TYR A N 1
ATOM 840 C CA . TYR A 1 110 ? 22.198 9.498 -17.646 1.00 87.06 110 TYR A CA 1
ATOM 841 C C . TYR A 1 110 ? 21.921 8.775 -16.322 1.00 87.06 110 TYR A C 1
ATOM 843 O O . TYR A 1 110 ? 21.441 9.408 -15.379 1.00 87.06 110 TYR A O 1
ATOM 851 N N . VAL A 1 111 ? 22.269 7.488 -16.210 1.00 85.69 111 VAL A N 1
ATOM 852 C CA . VAL A 1 111 ? 22.159 6.736 -14.946 1.00 85.69 111 VAL A CA 1
ATOM 853 C C . VAL A 1 111 ? 23.043 7.355 -13.863 1.00 85.69 111 VAL A C 1
ATOM 855 O O . VAL A 1 111 ? 22.564 7.638 -12.764 1.00 85.69 111 VAL A O 1
ATOM 858 N N . ALA A 1 112 ? 24.310 7.638 -14.174 1.00 87.06 112 ALA A N 1
ATOM 859 C CA . ALA A 1 112 ? 25.245 8.261 -13.241 1.00 87.06 112 ALA A CA 1
ATOM 860 C C . ALA A 1 112 ? 24.778 9.661 -12.807 1.00 87.06 112 ALA A C 1
ATOM 862 O O . ALA A 1 112 ? 24.839 9.994 -11.620 1.00 87.06 112 ALA A O 1
ATOM 863 N N . ALA A 1 113 ? 24.238 10.461 -13.731 1.00 87.62 113 ALA A N 1
ATOM 864 C CA . ALA A 1 113 ? 23.679 11.777 -13.433 1.00 87.62 113 ALA A CA 1
ATOM 865 C C . ALA A 1 113 ? 22.436 11.689 -12.527 1.00 87.62 113 ALA A C 1
ATOM 867 O O . ALA A 1 113 ? 22.297 12.474 -11.583 1.00 87.62 113 ALA A O 1
ATOM 868 N N . ALA A 1 114 ? 21.549 10.720 -12.768 1.00 85.12 114 ALA A N 1
ATOM 869 C CA . ALA A 1 114 ? 20.366 10.488 -11.943 1.00 85.12 114 ALA A CA 1
ATOM 870 C C . ALA A 1 114 ? 20.735 10.037 -10.517 1.00 85.12 114 ALA A C 1
ATOM 872 O O . ALA A 1 114 ? 20.195 10.572 -9.545 1.00 85.12 114 ALA A O 1
ATOM 873 N N . LEU A 1 115 ? 21.698 9.117 -10.377 1.00 85.94 115 LEU A N 1
ATOM 874 C CA . LEU A 1 115 ? 22.215 8.675 -9.076 1.00 85.94 115 LEU A CA 1
ATOM 875 C C . LEU A 1 115 ? 22.894 9.823 -8.319 1.00 85.94 115 LEU A C 1
ATOM 877 O O . LEU A 1 115 ? 22.614 10.034 -7.138 1.00 85.94 115 LEU A O 1
ATOM 881 N N . SER A 1 116 ? 23.705 10.620 -9.019 1.00 86.75 116 SER A N 1
ATOM 882 C CA . SER A 1 116 ? 24.377 11.799 -8.460 1.00 86.75 116 SER A CA 1
ATOM 883 C C . SER A 1 116 ? 23.381 12.837 -7.938 1.00 86.75 116 SER A C 1
ATOM 885 O O . SER A 1 116 ? 23.553 13.360 -6.836 1.00 86.75 116 SER A O 1
ATOM 887 N N . ARG A 1 117 ? 22.288 13.105 -8.673 1.00 80.38 117 ARG A N 1
ATOM 888 C CA . ARG A 1 117 ? 21.217 14.003 -8.203 1.00 80.38 117 ARG A CA 1
ATOM 889 C C . ARG A 1 117 ? 20.538 13.482 -6.943 1.00 80.38 117 ARG A C 1
ATOM 891 O O . ARG A 1 117 ? 20.245 14.271 -6.044 1.00 80.38 117 ARG A O 1
ATOM 898 N N . LYS A 1 118 ? 20.283 12.173 -6.865 1.00 74.62 118 LYS A N 1
ATOM 899 C CA . LYS A 1 118 ? 19.615 11.569 -5.707 1.00 74.62 118 LYS A CA 1
ATOM 900 C C . LYS A 1 118 ? 20.486 11.673 -4.449 1.00 74.62 118 LYS A C 1
ATOM 902 O O . LYS A 1 118 ? 19.991 12.108 -3.413 1.00 74.62 118 LYS A O 1
ATOM 907 N N . PHE A 1 119 ? 21.784 11.384 -4.566 1.00 75.31 119 PHE A N 1
ATOM 908 C CA . PHE A 1 119 ? 22.756 11.549 -3.478 1.00 75.31 119 PHE A CA 1
ATOM 909 C C . PHE A 1 119 ? 22.923 13.012 -3.044 1.00 75.31 119 PHE A C 1
ATOM 911 O O . PHE A 1 119 ? 22.892 13.305 -1.851 1.00 75.31 119 PHE A O 1
ATOM 918 N N . GLY A 1 120 ? 23.026 13.946 -3.996 1.00 68.69 120 GLY A N 1
ATOM 919 C CA . GLY A 1 120 ? 23.145 15.378 -3.693 1.00 68.69 120 GLY A CA 1
ATOM 920 C C . GLY A 1 120 ? 21.880 16.005 -3.090 1.00 68.69 120 GLY A C 1
ATOM 921 O O . GLY A 1 120 ? 21.958 17.016 -2.397 1.00 68.69 120 GLY A O 1
ATOM 922 N N . THR A 1 121 ? 20.707 15.412 -3.331 1.00 65.50 121 THR A N 1
ATOM 923 C CA . THR A 1 121 ? 19.446 15.860 -2.716 1.00 65.50 121 THR A CA 1
ATOM 924 C C . THR A 1 121 ? 19.312 15.329 -1.290 1.00 65.50 121 THR A C 1
ATOM 926 O O . THR A 1 121 ? 18.898 16.074 -0.406 1.00 65.50 121 THR A O 1
ATOM 929 N N . GLN A 1 122 ? 19.717 14.079 -1.045 1.00 61.41 122 GLN A N 1
ATOM 930 C CA . GLN A 1 122 ? 19.607 13.447 0.272 1.00 61.41 122 GLN A CA 1
ATOM 931 C C . GLN A 1 122 ? 20.596 14.035 1.295 1.00 61.41 122 GLN A C 1
ATOM 933 O O . GLN A 1 122 ? 20.249 14.182 2.464 1.00 61.41 122 GLN A O 1
ATOM 938 N N . SER A 1 123 ? 21.783 14.470 0.852 1.00 60.38 123 SER A N 1
ATOM 939 C CA . SER A 1 123 ? 22.733 15.195 1.710 1.00 60.38 123 SER A CA 1
ATOM 940 C C . SER A 1 123 ? 22.219 16.575 2.140 1.00 60.38 123 SER A C 1
ATOM 942 O O . SER A 1 123 ? 22.492 17.010 3.254 1.00 60.38 123 SER A O 1
ATOM 944 N N . ARG A 1 124 ? 21.416 17.247 1.303 1.00 59.56 124 ARG A N 1
ATOM 945 C CA . ARG A 1 124 ? 20.776 18.529 1.645 1.00 59.56 124 ARG A CA 1
ATOM 946 C C . ARG A 1 124 ? 19.620 18.395 2.635 1.00 59.56 124 ARG A C 1
ATOM 948 O O . ARG A 1 124 ? 19.322 19.365 3.314 1.00 59.56 124 ARG A O 1
ATOM 955 N N . THR A 1 125 ? 18.979 17.229 2.730 1.00 60.84 125 THR A N 1
ATOM 956 C CA . THR A 1 125 ? 17.852 17.003 3.660 1.00 60.84 125 THR A CA 1
ATOM 957 C C . THR A 1 125 ? 18.296 16.596 5.071 1.00 60.84 125 THR A C 1
ATOM 959 O O . THR A 1 125 ? 17.472 16.582 5.972 1.00 60.84 125 THR A O 1
ATOM 962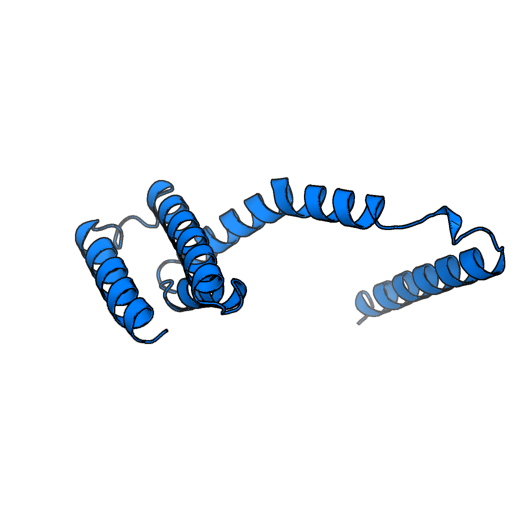 N N . GLN A 1 126 ? 19.576 16.259 5.270 1.00 57.12 126 GLN A N 1
ATOM 963 C CA . GLN A 1 126 ? 20.173 15.918 6.576 1.00 57.12 126 GLN A CA 1
ATOM 964 C C . GLN A 1 126 ? 20.885 17.114 7.245 1.00 57.12 126 GLN A C 1
ATOM 966 O O . GLN A 1 126 ? 21.348 17.004 8.375 1.00 57.12 126 GLN A O 1
ATOM 971 N N . LEU A 1 127 ? 21.020 18.241 6.535 1.00 57.59 127 LEU A N 1
ATOM 972 C CA . LEU A 1 127 ? 21.755 19.441 6.968 1.00 57.59 127 LEU A CA 1
ATOM 973 C C . LEU A 1 127 ? 20.846 20.665 7.211 1.00 57.59 127 LEU A C 1
ATOM 975 O O . LEU A 1 127 ? 21.362 21.765 7.399 1.00 57.59 127 LEU A O 1
ATOM 979 N N . GLY A 1 128 ? 19.521 20.493 7.194 1.00 46.56 128 GLY A N 1
ATOM 980 C CA . GLY A 1 128 ? 18.525 21.524 7.517 1.00 46.56 128 GLY A CA 1
ATOM 981 C C . GLY A 1 128 ? 17.470 20.975 8.459 1.00 46.56 128 GLY A C 1
ATOM 982 O O . GLY A 1 128 ? 16.909 21.792 9.217 1.00 46.56 128 GLY A O 1
#

Foldseek 3Di:
DVVCVVPVLCVVVVVVVVVPCPPVADDPVNLVVLVVQLVVQLVVCVVVVHHSVVRNVVSLVSQDPPPCNSVVSVVVVVVCCVPPVVVVVCVVVVVPDDCVVVPDPVSVVVVVVVVVVVVVVVVVVVVD

Organism: Verticillium longisporum (NCBI:txid100787)

Radius of gyration: 21.56 Å; Cα contacts (8 Å, |Δi|>4): 53; chains: 1; bounding box: 54×34×50 Å

Mean predicted aligned error: 11.54 Å

Solvent-accessible surface area (backbone atoms only — not comparable to full-atom values): 7295 Å² total; per-residue (Å²): 111,72,68,57,59,63,52,50,53,55,52,52,55,49,48,54,66,71,65,64,50,81,79,84,47,79,48,73,65,56,47,52,48,50,52,51,50,23,53,50,36,15,52,55,30,40,74,76,73,43,66,34,65,58,23,36,52,52,46,62,72,69,53,59,79,61,89,57,41,49,54,60,46,48,52,54,49,51,52,48,38,62,73,49,50,48,57,50,47,51,51,54,53,49,72,71,48,69,67,76,75,57,72,46,74,66,48,52,46,51,52,52,52,54,53,50,51,52,53,60,49,55,59,5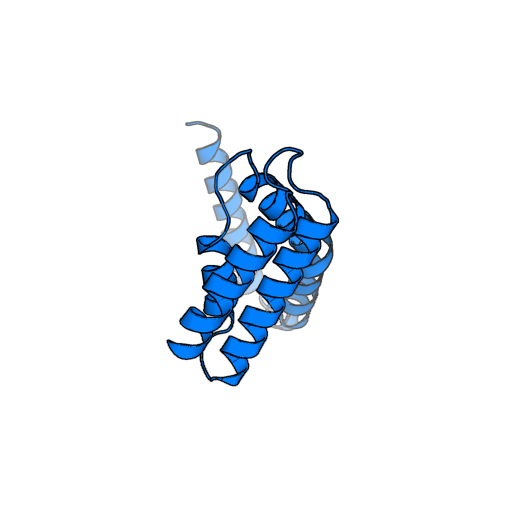7,68,77,75,114